Protein 6ELD (pdb70)

Organism: Homo sapiens (NCBI:txid9606)

Nearest PDB structures (foldseek):
  6eld-assembly1_A  TM=1.009E+00  e=5.849E-22  Homo sapiens
  2cpd-assembly1_A  TM=8.819E-01  e=1.567E-05  Homo sapiens
  8w2o-assembly1_F  TM=7.682E-01  e=6.681E-06  Saccharomyces cerevisiae S288C
  6n7r-assembly1_F  TM=7.453E-01  e=8.684E-06  Saccharomyces cerevisiae S288C
  7oqe-assembly1_F  TM=7.684E-01  e=6.207E-05  Saccharomyces cerevisiae

Foldseek 3Di:
DPPAFFKKKKWFADPPDDQVLVQVLLVVQANWDDKDWDVPTIIIMTGGPDNVSLVLCQLQQQQEQLPNTGMHMDGPDDPVVPCPVVSVVSNVVSNVSSVVSVVVVVD

GO terms:
  GO:000568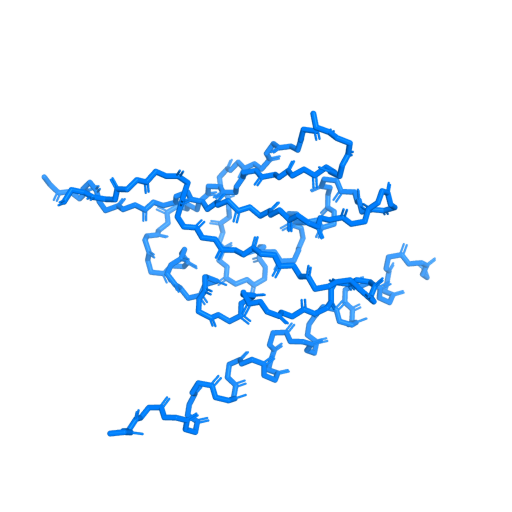5 U1 snRNP (C, IDA)
  GO:0005634 nucleus (C, EXP)
  GO:0005654 nucleoplasm (C, TAS)
  GO:0005515 protein binding (F, IPI)
  GO:0005654 nucleoplasm (C, IDA)
  GO:0015030 Cajal body (C, IDA)
  GO:0003727 single-stranded RNA binding (F, IDA)
  GO:0008270 zinc ion binding (F, IDA)
  GO:0000387 spliceosomal snRNP assembly (P, IDA)
  GO:0000398 mRNA splicing, via spliceosome (P, IDA)
  GO:0003723 RNA binding (F, HDA)
  GO:0042803 protein homodimerization activity (F, IPI)

Secondary structure (DSSP, 8-state):
------EEEEES--TT--HHHHHHHHHTTS-EEEEEE---S--EEEEESSHHHHHHHHHHHTT-BSSSSB-EEEESS-----SHHHHHHHHHHHHHHHHHHHHHHH-

InterPro domains:
  IPR000690 Matrin/U1-C, C2H2-type zinc finger [PS50171] (4-36)
  IPR003604 Matrin/U1-C-like, C2H2-type zinc finger [SM00451] (1-37)
  IPR013085 U1-C, C2H2-type zinc finger [PF06220] (1-38)
  IPR017340 U1 small nuclear ribonucleoprotein C [MF_03153] (1-154)
  IPR017340 U1 small nuclear ribonucleoprotein C [PIRSF037969] (1-156)
  IPR017340 U1 small nuclear ribonucleoprotein C [PTHR31148] (1-157)
  IPR036236 Zinc finger C2H2 superfamily [SSF57667] (1-59)

B-factor: mean 77.37, std 24.1, range [40.93, 165.93]

Solvent-accessible surface area: 6588 Å² total; per-residue (Å²): 232,83,125,92,30,58,47,0,65,0,0,64,1,24,117,106,9,61,76,67,6,0,72,98,0,0,47,100,47,5,75,25,130,85,10,64,40,104,104,129,57,16,66,0,74,0,52,1,85,79,51,169,24,0,38,36,0,36,40,7,0,63,26,34,58,6,59,78,61,114,2,69,3,76,52,36,111,129,62,167,139,146,72,80,199,139,60,55,131,30,50,121,89,2,48,54,35,0,76,112,19,20,62,70,90,136,119

Radius of gyration: 13.52 Å; Cα contacts (8 Å, |Δi|>4): 177; chains: 1; bounding box: 39×40×26 Å

Structure (mmCIF, N/CA/C/O backbone):
data_6ELD
#
_entry.id   6ELD
#
_cell.length_a   71.110
_cell.length_b   71.110
_cell.length_c   60.680
_cell.angle_alpha   90.000
_cell.angle_beta   90.000
_cell.angle_gamma   120.000
#
_symmetry.space_group_name_H-M   'P 64'
#
loop_
_entity.id
_entity.type
_entity.pdbx_description
1 polymer 'Nucleolysin TIA-1 isoform p40,U1 small nuclear ribonucleoprotein C'
2 water water
#
loop_
_atom_site.group_PDB
_atom_site.id
_atom_site.type_symbol
_atom_site.label_atom_id
_atom_site.label_alt_id
_atom_site.label_comp_id
_atom_site.label_asym_id
_atom_site.label_entity_id
_atom_site.label_seq_id
_atom_site.pdbx_PDB_ins_code
_atom_site.Cartn_x
_atom_site.Cartn_y
_atom_site.Cartn_z
_atom_site.occupancy
_atom_site.B_iso_or_equiv
_atom_site.auth_seq_id
_atom_site.auth_comp_id
_atom_site.auth_asym_id
_atom_site.auth_atom_id
_atom_site.pdbx_PDB_model_num
ATOM 1 N N . GLU A 1 4 ? 11.703 54.773 0.119 1.00 148.55 2 GLU A N 1
ATOM 2 C CA . GLU A 1 4 ? 12.246 54.009 1.235 1.00 147.83 2 GLU A CA 1
ATOM 3 C C . GLU A 1 4 ? 12.253 52.517 0.904 1.00 141.69 2 GLU A C 1
ATOM 4 O O . GLU A 1 4 ? 12.949 52.080 -0.012 1.00 139.48 2 GLU A O 1
ATOM 10 N N . ASP A 1 5 ? 11.470 51.743 1.650 1.00 139.46 3 ASP A N 1
ATOM 11 C CA . ASP A 1 5 ? 11.365 50.299 1.469 1.00 131.39 3 ASP A CA 1
ATOM 12 C C . ASP A 1 5 ? 9.957 49.999 0.963 1.00 124.74 3 ASP A C 1
ATOM 13 O O . ASP A 1 5 ? 9.067 49.606 1.718 1.00 120.54 3 ASP A O 1
ATOM 18 N N . GLU A 1 6 ? 9.758 50.207 -0.338 1.00 117.58 4 GLU A N 1
ATOM 19 C CA . GLU A 1 6 ? 8.517 49.849 -1.008 1.00 102.75 4 GLU A CA 1
ATOM 20 C C . GLU A 1 6 ? 8.615 48.493 -1.697 1.00 89.64 4 GLU A C 1
ATOM 21 O O . GLU A 1 6 ? 7.899 48.241 -2.672 1.00 91.40 4 GLU A O 1
ATOM 24 N N . MET A 1 7 ? 9.497 47.621 -1.211 1.00 77.58 5 MET A N 1
ATOM 25 C CA . MET A 1 7 ? 9.668 46.307 -1.805 1.00 66.92 5 MET A CA 1
ATOM 26 C C . MET A 1 7 ? 8.374 45.503 -1.684 1.00 75.83 5 MET A C 1
ATOM 27 O O . MET A 1 7 ? 7.605 45.686 -0.734 1.00 79.81 5 MET A O 1
ATOM 32 N N . PRO A 1 8 ? 8.103 44.611 -2.636 1.00 62.38 6 PRO A N 1
ATOM 33 C CA . PRO A 1 8 ? 6.856 43.840 -2.582 1.00 54.60 6 PRO A CA 1
ATOM 34 C C . PRO A 1 8 ? 6.854 42.859 -1.420 1.00 55.15 6 PRO A C 1
ATOM 35 O O . PRO A 1 8 ? 7.865 42.222 -1.115 1.00 51.96 6 PRO A O 1
ATOM 39 N N . LYS A 1 9 ? 5.696 42.751 -0.762 1.00 51.08 7 LYS A N 1
ATOM 40 C CA . LYS A 1 9 ? 5.524 41.847 0.364 1.00 56.26 7 LYS A CA 1
ATOM 41 C C . LYS A 1 9 ? 4.312 40.936 0.223 1.00 59.41 7 LYS A C 1
ATOM 42 O O . LYS A 1 9 ? 4.091 40.091 1.098 1.00 59.71 7 LYS A O 1
ATOM 48 N N . THR A 1 10 ? 3.527 41.077 -0.841 1.00 49.67 8 THR A N 1
ATOM 49 C CA . THR A 1 10 ? 2.296 40.324 -1.028 1.00 52.05 8 THR A CA 1
ATOM 50 C C . THR A 1 10 ? 2.461 39.327 -2.168 1.00 59.79 8 THR A C 1
ATOM 51 O O . THR A 1 10 ? 3.105 39.626 -3.179 1.00 63.42 8 THR A O 1
ATOM 55 N N . LEU A 1 11 ? 1.875 38.143 -2.001 1.00 52.38 9 LEU A N 1
ATOM 56 C CA . LEU A 1 11 ? 1.996 37.061 -2.966 1.00 53.66 9 LEU A CA 1
ATOM 57 C C . LEU A 1 11 ? 0.622 36.601 -3.434 1.00 57.98 9 LEU A C 1
ATOM 58 O O . LEU A 1 11 ? -0.362 36.659 -2.689 1.00 59.53 9 LEU A O 1
ATOM 63 N N . TYR A 1 12 ? 0.569 36.143 -4.683 1.00 61.57 10 TYR A N 1
ATOM 64 C CA . TYR A 1 12 ? -0.601 35.463 -5.220 1.00 44.63 10 TYR A CA 1
ATOM 65 C C . TYR A 1 12 ? -0.407 33.960 -5.070 1.00 47.81 10 TYR A C 1
ATOM 66 O O . TYR A 1 12 ? 0.648 33.428 -5.427 1.00 51.21 10 TYR A O 1
ATOM 75 N N . VAL A 1 13 ? -1.420 33.280 -4.536 1.00 54.97 11 VAL A N 1
ATOM 76 C CA . VAL A 1 13 ? -1.366 31.838 -4.287 1.00 55.78 11 VAL A CA 1
ATOM 77 C C . VAL A 1 13 ? -2.620 31.241 -4.921 1.00 63.88 11 VAL A C 1
ATOM 78 O O . VAL A 1 13 ? -3.689 31.196 -4.302 1.00 66.42 11 VAL A O 1
ATOM 82 N N . GLY A 1 14 ? -2.493 30.772 -6.160 1.00 62.05 12 GLY A N 1
ATOM 83 C CA . GLY A 1 14 ? -3.608 30.240 -6.907 1.00 56.26 12 GLY A CA 1
ATOM 84 C C . GLY A 1 14 ? -3.514 28.742 -7.154 1.00 59.20 12 GLY A C 1
ATOM 85 O O . GLY A 1 14 ? -2.581 28.055 -6.737 1.00 71.99 12 GLY A O 1
ATOM 86 N N . ASN A 1 15 ? -4.534 28.252 -7.865 1.00 65.75 13 ASN A N 1
ATOM 87 C CA . ASN A 1 15 ? -4.687 26.837 -8.195 1.00 70.97 13 ASN A CA 1
ATOM 88 C C . ASN A 1 15 ? -4.769 25.978 -6.931 1.00 76.19 13 ASN A C 1
ATOM 89 O O . ASN A 1 15 ? -4.169 24.906 -6.841 1.00 76.17 13 ASN A O 1
ATOM 94 N N . LEU A 1 16 ? -5.536 26.449 -5.950 1.00 78.61 14 LEU A N 1
ATOM 95 C CA . LEU A 1 16 ? -5.757 25.718 -4.712 1.00 79.11 14 LEU A CA 1
ATOM 96 C C . LEU A 1 16 ? -6.913 24.738 -4.865 1.00 87.06 14 LEU A C 1
ATOM 97 O O . LEU A 1 16 ? -7.842 24.954 -5.648 1.00 87.55 14 LEU A O 1
ATOM 102 N N . SER A 1 17 ? -6.841 23.648 -4.109 1.00 90.33 15 SER A N 1
ATOM 103 C CA . SER A 1 17 ? -7.940 22.699 -4.053 1.00 92.94 15 SER A CA 1
ATOM 104 C C . SER A 1 17 ? -9.092 23.286 -3.247 1.00 87.78 15 SER A C 1
ATOM 105 O O . SER A 1 17 ? -8.891 24.097 -2.339 1.00 83.11 15 SER A O 1
ATOM 108 N N . ARG A 1 18 ? -10.313 22.877 -3.595 1.00 94.65 16 ARG A N 1
ATOM 109 C CA . ARG A 1 18 ? -11.478 23.365 -2.869 1.00 99.96 16 ARG A CA 1
ATOM 110 C C . ARG A 1 18 ? -11.524 22.868 -1.431 1.00 98.85 16 ARG A C 1
ATOM 111 O O . ARG A 1 18 ? -12.310 23.397 -0.638 1.00 102.91 16 ARG A O 1
ATOM 115 N N . ASP A 1 19 ? -10.710 21.877 -1.075 1.00 99.17 17 ASP A N 1
ATOM 116 C CA . ASP A 1 19 ? -10.586 21.433 0.305 1.00 107.47 17 ASP A CA 1
ATOM 117 C C . ASP A 1 19 ? -9.500 22.181 1.068 1.00 99.67 17 ASP A C 1
ATOM 118 O O . ASP A 1 19 ? -9.218 21.829 2.217 1.00 108.22 17 ASP A O 1
ATOM 123 N N . VAL A 1 20 ? -8.888 23.193 0.461 1.00 87.77 18 VAL A N 1
ATOM 124 C CA . VAL A 1 20 ? -7.869 23.993 1.132 1.00 80.45 18 VAL A CA 1
ATOM 125 C C . VAL A 1 20 ? -8.551 25.090 1.938 1.00 87.29 18 VAL A C 1
ATOM 126 O O . VAL A 1 20 ? -9.430 25.798 1.430 1.00 94.86 18 VAL A O 1
ATOM 130 N N . THR A 1 21 ? -8.149 25.233 3.196 1.00 91.14 19 THR A N 1
ATOM 131 C CA . THR A 1 21 ? -8.697 26.240 4.090 1.00 95.05 19 THR A CA 1
ATOM 132 C C . THR A 1 21 ? -7.790 27.465 4.116 1.00 90.12 19 THR A C 1
ATOM 133 O O . THR A 1 21 ? -6.575 27.366 3.925 1.00 85.04 19 THR A O 1
ATOM 137 N N . GLU A 1 22 ? -8.402 28.633 4.337 1.00 72.89 20 GLU A N 1
ATOM 138 C CA . GLU A 1 22 ? -7.629 29.860 4.499 1.00 66.16 20 GLU A CA 1
ATOM 139 C C . GLU A 1 22 ? -6.645 29.749 5.656 1.00 72.06 20 GLU A C 1
ATOM 140 O O . GLU A 1 22 ? -5.554 30.329 5.602 1.00 76.16 20 GLU A O 1
ATOM 146 N N . ALA A 1 23 ? -7.007 29.007 6.706 1.00 61.24 21 ALA A N 1
ATOM 147 C CA . ALA A 1 23 ? -6.096 28.817 7.830 1.00 66.76 21 ALA A CA 1
ATOM 148 C C . ALA A 1 23 ? -4.948 27.883 7.472 1.00 75.84 21 ALA A C 1
ATOM 149 O O . ALA A 1 23 ? -3.842 28.032 8.006 1.00 72.47 21 ALA A O 1
ATOM 151 N N . LEU A 1 24 ? -5.186 26.917 6.581 1.00 81.91 22 LEU A N 1
ATOM 152 C CA . LEU A 1 24 ? -4.113 26.021 6.161 1.00 81.26 22 LEU A CA 1
ATOM 153 C C . LEU A 1 24 ? -3.057 26.767 5.354 1.00 76.90 22 LEU A C 1
ATOM 154 O O . LEU A 1 24 ? -1.856 26.524 5.518 1.00 82.24 22 LEU A O 1
ATOM 159 N N . ILE A 1 25 ? -3.488 27.676 4.476 1.00 65.92 23 ILE A N 1
ATOM 160 C CA . ILE A 1 25 ? -2.540 28.490 3.718 1.00 71.53 23 ILE A CA 1
ATOM 161 C C . ILE A 1 25 ? -1.739 29.377 4.661 1.00 66.58 23 ILE A C 1
ATOM 162 O O . ILE A 1 25 ? -0.514 29.502 4.539 1.00 65.80 23 ILE A O 1
ATOM 167 N N . LEU A 1 26 ? -2.422 30.005 5.621 1.00 66.25 24 LEU A N 1
ATOM 168 C CA . LEU A 1 26 ? -1.735 30.866 6.576 1.00 62.31 24 LEU A CA 1
ATOM 169 C C . LEU A 1 26 ? -0.734 30.078 7.409 1.00 63.23 24 LEU A C 1
ATOM 170 O O . LEU A 1 26 ? 0.386 30.544 7.650 1.00 79.43 24 LEU A O 1
ATOM 175 N N . GLN A 1 27 ? -1.114 28.876 7.850 1.00 66.29 25 GLN A N 1
ATOM 176 C CA . GLN A 1 27 ? -0.201 28.060 8.643 1.00 71.60 25 GLN A CA 1
ATOM 177 C C . GLN A 1 27 ? 1.010 27.615 7.831 1.00 76.71 25 GLN A C 1
ATOM 178 O O . GLN A 1 27 ? 2.107 27.478 8.385 1.00 74.08 25 GLN A O 1
ATOM 184 N N . LEU A 1 28 ? 0.835 27.391 6.527 1.00 69.84 26 LEU A N 1
ATOM 185 C CA . LEU A 1 28 ? 1.957 26.989 5.684 1.00 71.02 26 LEU A CA 1
ATOM 186 C C . LEU A 1 28 ? 2.960 28.124 5.523 1.00 70.53 26 LEU A C 1
ATOM 187 O O . LEU A 1 28 ? 4.155 27.951 5.788 1.00 71.14 26 LEU A O 1
ATOM 192 N N . PHE A 1 29 ? 2.491 29.294 5.085 1.00 60.46 27 PHE A N 1
ATOM 193 C CA . PHE A 1 29 ? 3.394 30.406 4.815 1.00 65.79 27 PHE A CA 1
ATOM 194 C C . PHE A 1 29 ? 3.920 31.058 6.087 1.00 69.05 27 PHE A C 1
ATOM 195 O O . PHE A 1 29 ? 4.950 31.738 6.035 1.00 65.96 27 PHE A O 1
ATOM 203 N N . SER A 1 30 ? 3.245 30.869 7.224 1.00 63.93 28 SER A N 1
ATOM 204 C CA . SER A 1 30 ? 3.769 31.384 8.484 1.00 67.99 28 SER A CA 1
ATOM 205 C C . SER A 1 30 ? 5.008 30.630 8.943 1.00 67.29 28 SER A C 1
ATOM 206 O O . SER A 1 30 ? 5.770 31.155 9.762 1.00 66.97 28 SER A O 1
ATOM 209 N N . GLN A 1 31 ? 5.224 29.4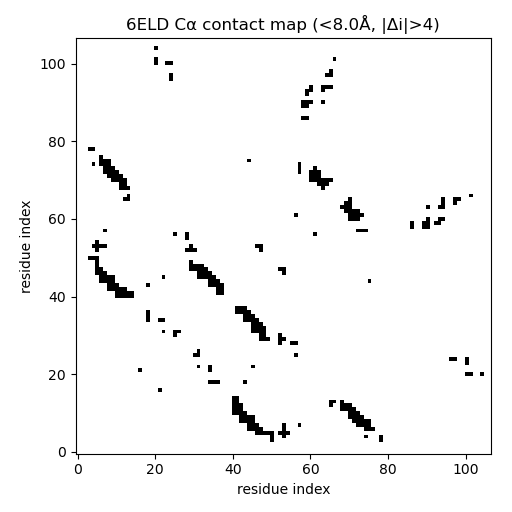14 8.443 1.00 58.71 29 GLN A N 1
ATOM 210 C CA . GLN A 1 31 ? 6.430 28.659 8.755 1.00 65.44 29 GLN A CA 1
ATOM 211 C C . GLN A 1 31 ? 7.634 29.114 7.941 1.00 66.72 29 GLN A C 1
ATOM 212 O O . GLN A 1 31 ? 8.738 28.600 8.157 1.00 78.84 29 GLN A O 1
ATOM 218 N N . ILE A 1 32 ? 7.449 30.049 7.015 1.00 60.24 30 ILE A N 1
ATOM 219 C CA . ILE A 1 32 ? 8.553 30.677 6.304 1.00 60.06 30 ILE A CA 1
ATOM 220 C C . ILE A 1 32 ? 8.863 32.057 6.869 1.00 67.24 30 ILE A C 1
ATOM 221 O O . ILE A 1 32 ? 10.028 32.431 7.004 1.00 76.78 30 ILE A O 1
ATOM 226 N N . GLY A 1 33 ? 7.825 32.818 7.209 1.00 60.57 31 GLY A N 1
ATOM 227 C CA . GLY A 1 33 ? 7.981 34.121 7.807 1.00 55.60 31 GLY A CA 1
ATOM 228 C C . GLY A 1 33 ? 6.678 34.612 8.404 1.00 64.60 31 GLY A C 1
ATOM 229 O O . GLY A 1 33 ? 5.592 34.149 8.042 1.00 53.84 31 GLY A O 1
ATOM 230 N N . PRO A 1 34 ? 6.761 35.555 9.341 1.00 63.17 32 PRO A N 1
ATOM 231 C CA . PRO A 1 34 ? 5.538 36.088 9.957 1.00 58.27 32 PRO A CA 1
ATOM 232 C C . PRO A 1 34 ? 4.677 36.813 8.932 1.00 61.53 32 PRO A C 1
ATOM 233 O O . PRO A 1 34 ? 5.146 37.701 8.216 1.00 64.97 32 PRO A O 1
ATOM 237 N N . CYS A 1 35 ? 3.408 36.420 8.863 1.00 59.37 33 CYS A N 1
ATOM 238 C CA . CYS A 1 35 ? 2.468 36.971 7.898 1.00 59.29 33 CYS A CA 1
ATOM 239 C C . CYS A 1 35 ? 1.569 38.004 8.564 1.00 59.55 33 CYS A C 1
ATOM 240 O O . CYS A 1 35 ? 1.158 37.838 9.716 1.00 79.81 33 CYS A O 1
ATOM 243 N N . LYS A 1 36 ? 1.265 39.071 7.826 1.00 65.56 34 LYS A N 1
ATOM 244 C CA . LYS A 1 36 ? 0.403 40.132 8.330 1.00 71.27 34 LYS A CA 1
ATOM 245 C C . LYS A 1 36 ? -1.058 39.933 7.948 1.00 68.04 34 LYS A C 1
ATOM 246 O O . LYS A 1 36 ? -1.948 40.326 8.710 1.00 66.57 34 LYS A O 1
ATOM 252 N N . ASN A 1 37 ? -1.327 39.329 6.793 1.00 67.92 35 ASN A N 1
ATOM 253 C CA . ASN A 1 37 ? -2.699 39.103 6.362 1.00 69.17 35 ASN A CA 1
ATOM 254 C C . ASN A 1 37 ? -2.722 37.944 5.377 1.00 72.45 35 ASN A C 1
ATOM 255 O O . ASN A 1 37 ? -1.714 37.622 4.742 1.00 74.48 35 ASN A O 1
ATOM 260 N N . CYS A 1 38 ? -3.897 37.321 5.259 1.00 65.03 36 CYS A N 1
ATOM 261 C CA . CYS A 1 38 ? -4.072 36.177 4.366 1.00 58.56 36 CYS A CA 1
ATOM 262 C C . CYS A 1 38 ? -5.569 36.041 4.085 1.00 64.52 36 CYS A C 1
ATOM 263 O O . CYS A 1 38 ? -6.299 35.456 4.890 1.00 82.85 36 CYS A O 1
ATOM 266 N N . LYS A 1 39 ? -6.008 36.583 2.952 1.00 65.82 37 LYS A N 1
ATOM 267 C CA . LYS A 1 39 ? -7.410 36.565 2.556 1.00 75.99 37 LYS A CA 1
ATOM 268 C C . LYS A 1 39 ? -7.598 35.612 1.384 1.00 74.80 37 LYS A C 1
ATOM 269 O O . LYS A 1 39 ? -6.901 35.722 0.370 1.00 66.17 37 LYS A O 1
ATOM 272 N N . MET A 1 40 ? -8.542 34.686 1.524 1.00 79.63 38 MET A N 1
ATOM 273 C CA . MET A 1 40 ? -8.825 33.681 0.510 1.00 79.60 38 MET A CA 1
ATOM 274 C C . MET A 1 40 ? -10.122 34.025 -0.210 1.00 82.46 38 MET A C 1
ATOM 275 O O . MET A 1 40 ? -11.090 34.472 0.413 1.00 90.52 38 MET A O 1
ATOM 280 N N . ILE A 1 41 ? -10.135 33.814 -1.522 1.00 82.69 39 ILE A N 1
ATOM 281 C CA . ILE A 1 41 ? -11.296 34.143 -2.339 1.00 85.34 39 ILE A CA 1
ATOM 282 C C . ILE A 1 41 ? -12.049 32.877 -2.730 1.00 90.42 39 ILE A C 1
ATOM 283 O O . ILE A 1 41 ? -11.577 32.090 -3.551 1.00 86.23 39 ILE A O 1
ATOM 288 N N . GLY A 1 46 ? -14.020 33.207 -9.872 1.00 108.88 44 GLY A N 1
ATOM 289 C CA . GLY A 1 46 ? -13.138 32.090 -10.158 1.00 117.25 44 GLY A CA 1
ATOM 290 C C . GLY A 1 46 ? -13.516 30.826 -9.411 1.00 133.90 44 GLY A C 1
ATOM 291 O O . GLY A 1 46 ? -13.719 30.850 -8.196 1.00 130.88 44 GLY A O 1
ATOM 292 N N . ASN A 1 47 ? -13.614 29.716 -10.147 1.00 147.97 45 ASN A N 1
ATO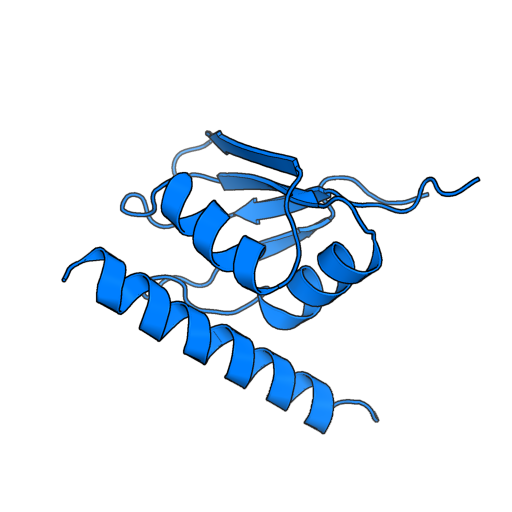M 293 C C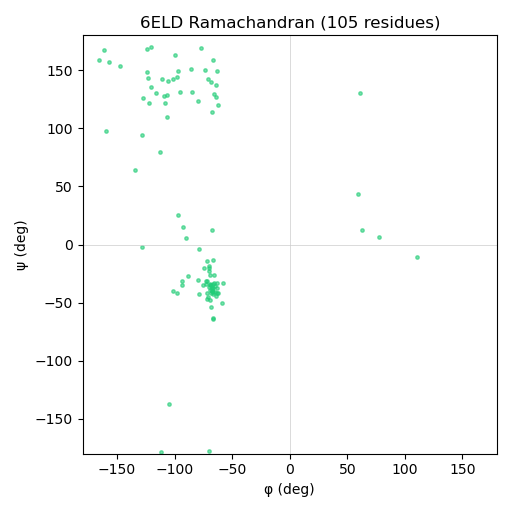A . ASN A 1 47 ? -13.962 28.440 -9.530 1.00 149.97 45 ASN A CA 1
ATOM 294 C C . ASN A 1 47 ? -12.860 27.968 -8.589 1.00 144.87 45 ASN A C 1
ATOM 295 O O . ASN A 1 47 ? -13.071 27.842 -7.377 1.00 155.49 45 ASN A O 1
ATOM 300 N N . ASP A 1 48 ? -11.678 27.697 -9.131 1.00 132.35 46 ASP A N 1
ATOM 301 C CA . ASP A 1 48 ? -10.538 27.317 -8.307 1.00 124.10 46 ASP A CA 1
ATOM 302 C C . ASP A 1 48 ? -10.185 28.458 -7.362 1.00 115.56 46 ASP A C 1
ATOM 303 O O . ASP A 1 48 ? -9.862 29.562 -7.828 1.00 113.56 46 ASP A O 1
ATOM 308 N N . PRO A 1 49 ? -10.231 28.249 -6.048 1.00 101.47 47 PRO A N 1
ATOM 309 C CA . PRO A 1 49 ? -9.997 29.358 -5.119 1.00 87.50 47 PRO A CA 1
ATOM 310 C C . PRO A 1 49 ? -8.540 29.792 -5.119 1.00 80.09 47 PRO A C 1
ATOM 311 O O . PRO A 1 49 ? -7.626 28.971 -5.222 1.00 75.56 47 PRO A O 1
ATOM 315 N N . TYR A 1 50 ? -8.334 31.102 -5.012 1.00 66.69 48 TYR A N 1
ATOM 316 C CA . TYR A 1 50 ? -7.007 31.685 -4.897 1.00 66.59 48 TYR A CA 1
ATOM 317 C C . TYR A 1 50 ? -6.949 32.532 -3.633 1.00 65.50 48 TYR A C 1
ATOM 318 O O . TYR A 1 50 ? -7.970 32.822 -3.003 1.00 67.51 48 TYR A O 1
ATOM 327 N N . CYS A 1 51 ? -5.734 32.928 -3.260 1.00 55.85 49 CYS A N 1
ATOM 328 C CA . CYS A 1 51 ? -5.524 33.623 -2.000 1.00 66.09 49 CYS A CA 1
ATOM 329 C C . CYS A 1 51 ? -4.381 34.617 -2.142 1.00 56.29 49 CYS A C 1
ATOM 330 O O . CYS A 1 51 ? -3.487 34.446 -2.975 1.00 64.93 49 CYS A O 1
ATOM 333 N N . PHE A 1 52 ? -4.424 35.659 -1.314 1.00 62.65 50 PHE A N 1
ATOM 334 C CA . PHE A 1 52 ? -3.368 36.659 -1.233 1.00 57.21 50 PHE A CA 1
ATOM 335 C C . PHE A 1 52 ? -2.739 36.598 0.151 1.00 67.65 50 PHE A C 1
ATOM 336 O O . PHE A 1 52 ? -3.451 36.602 1.160 1.00 64.34 50 PHE A O 1
ATOM 344 N N . VAL A 1 53 ? -1.410 36.542 0.195 1.00 65.93 51 VAL A N 1
ATOM 345 C CA . VAL A 1 53 ? -0.661 36.422 1.441 1.00 54.58 51 VAL A CA 1
ATOM 346 C C . VAL A 1 53 ? 0.299 37.599 1.534 1.00 57.52 51 VAL A C 1
ATOM 347 O O . VAL A 1 53 ? 1.148 37.784 0.653 1.00 54.95 51 VAL A O 1
ATOM 351 N N . GLU A 1 54 ? 0.169 38.386 2.598 1.00 58.04 52 GLU A N 1
ATOM 352 C CA . GLU A 1 54 ? 1.023 39.541 2.838 1.00 61.37 52 GLU A CA 1
ATOM 353 C C . GLU A 1 54 ? 1.991 39.232 3.971 1.00 59.04 52 GLU A C 1
ATOM 354 O O . GLU A 1 54 ? 1.575 38.790 5.047 1.00 55.68 52 GLU A O 1
ATOM 360 N N . PHE A 1 55 ? 3.276 39.462 3.725 1.00 60.31 53 PHE A N 1
ATOM 361 C CA . PHE A 1 55 ? 4.315 39.288 4.728 1.00 59.06 53 PHE A CA 1
ATOM 362 C C . PHE A 1 55 ? 4.692 40.630 5.342 1.00 69.25 53 PHE A C 1
ATOM 363 O O . PHE A 1 55 ? 4.393 41.698 4.801 1.00 69.15 53 PHE A O 1
ATOM 371 N N . HIS A 1 56 ? 5.359 40.562 6.495 1.00 53.81 54 HIS A N 1
ATOM 372 C CA . HIS A 1 56 ? 5.906 41.768 7.104 1.00 57.43 54 HIS A CA 1
ATOM 373 C C . HIS A 1 56 ? 7.213 42.192 6.449 1.00 58.49 54 HIS A C 1
ATOM 374 O O . HIS A 1 56 ? 7.517 43.389 6.403 1.00 64.61 54 HIS A O 1
ATOM 381 N N . GLU A 1 57 ? 7.990 41.239 5.941 1.00 56.66 55 GLU A N 1
ATOM 382 C CA . GLU A 1 57 ? 9.311 41.504 5.391 1.00 60.54 55 GLU A CA 1
ATOM 383 C C . GLU A 1 57 ? 9.387 41.017 3.952 1.00 56.31 55 GLU A C 1
ATOM 384 O O . GLU A 1 57 ? 8.815 39.979 3.605 1.00 53.92 55 GLU A O 1
ATOM 390 N N . HIS A 1 58 ? 10.100 41.778 3.118 1.00 59.79 56 HIS A N 1
ATOM 391 C CA . HIS A 1 58 ? 10.265 41.396 1.720 1.00 55.30 56 HIS A CA 1
ATOM 392 C C . HIS A 1 58 ? 11.056 40.102 1.589 1.00 54.14 56 HIS A C 1
ATOM 393 O O . HIS A 1 58 ? 10.778 39.283 0.704 1.00 54.15 56 HIS A O 1
ATOM 400 N N . ARG A 1 59 ? 12.045 39.899 2.463 1.00 56.29 57 ARG A N 1
ATOM 401 C CA . ARG A 1 59 ? 12.880 38.707 2.375 1.00 57.31 57 ARG A CA 1
ATOM 402 C C . ARG A 1 59 ? 12.077 37.432 2.596 1.00 63.34 57 ARG A C 1
ATOM 403 O O . ARG A 1 59 ? 12.385 36.400 1.992 1.00 60.57 57 ARG A O 1
ATOM 411 N N . HIS A 1 60 ? 11.045 37.482 3.441 1.00 62.18 58 HIS A N 1
ATOM 412 C CA . HIS A 1 60 ? 10.221 36.302 3.665 1.00 58.53 58 HIS A CA 1
ATOM 413 C C . HIS A 1 60 ? 9.291 36.054 2.486 1.00 61.86 58 HIS A C 1
ATOM 414 O O . HIS A 1 60 ? 9.004 34.901 2.148 1.00 57.12 58 HIS A O 1
ATOM 421 N N . ALA A 1 61 ? 8.807 37.124 1.852 1.00 63.21 59 ALA A N 1
ATOM 422 C CA . ALA A 1 61 ? 7.943 36.963 0.687 1.00 52.03 59 ALA A CA 1
ATOM 423 C C . ALA A 1 61 ? 8.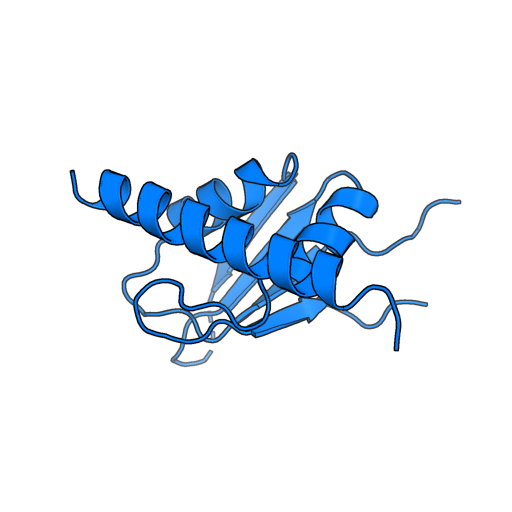724 36.444 -0.513 1.00 54.03 59 ALA A C 1
ATOM 424 O O . ALA A 1 61 ? 8.208 35.638 -1.296 1.00 45.21 59 ALA A O 1
ATOM 426 N N . ALA A 1 62 ? 9.972 36.890 -0.672 1.00 47.72 60 ALA A N 1
ATOM 427 C CA . ALA A 1 62 ? 10.785 36.429 -1.793 1.00 49.79 60 ALA A CA 1
ATOM 428 C C . ALA A 1 62 ? 11.174 34.965 -1.630 1.00 60.30 60 ALA A C 1
ATOM 429 O O . ALA A 1 62 ? 11.264 34.226 -2.618 1.00 64.94 60 ALA A O 1
ATOM 431 N N . ALA A 1 63 ? 11.408 34.527 -0.391 1.00 65.27 61 ALA A N 1
ATOM 432 C CA . ALA A 1 63 ? 11.773 33.134 -0.160 1.00 61.30 61 ALA A CA 1
ATOM 433 C C . ALA A 1 63 ? 10.584 32.208 -0.377 1.00 60.64 61 ALA A C 1
ATOM 434 O O . ALA A 1 63 ? 10.727 31.133 -0.973 1.00 55.68 61 ALA A O 1
ATOM 436 N N . ALA A 1 64 ? 9.401 32.606 0.100 1.00 46.76 62 ALA A N 1
ATOM 437 C CA . ALA A 1 64 ? 8.212 31.781 -0.088 1.00 51.80 62 ALA A CA 1
ATOM 438 C C . ALA A 1 64 ? 7.877 31.625 -1.565 1.00 50.29 62 ALA A C 1
ATOM 439 O O . ALA A 1 64 ? 7.445 30.553 -2.002 1.00 52.04 62 ALA A O 1
ATOM 441 N N . LEU A 1 65 ? 8.073 32.686 -2.351 1.00 49.60 63 LEU A N 1
ATOM 442 C CA . LEU A 1 65 ? 7.840 32.595 -3.789 1.00 51.01 63 LEU A CA 1
ATOM 443 C C . LEU A 1 65 ? 8.785 31.592 -4.439 1.00 53.79 63 LEU A C 1
ATOM 444 O O . LEU A 1 65 ? 8.371 30.804 -5.298 1.00 57.78 63 LEU A O 1
ATOM 449 N N . ALA A 1 66 ? 10.056 31.599 -4.033 1.00 57.86 64 ALA A N 1
ATOM 450 C CA . ALA A 1 66 ? 11.039 30.716 -4.650 1.00 59.93 64 ALA A CA 1
ATOM 451 C C . ALA A 1 66 ? 10.795 29.255 -4.299 1.00 55.12 64 ALA A C 1
ATOM 452 O O . ALA A 1 66 ? 11.041 28.371 -5.128 1.00 63.80 64 ALA A O 1
ATOM 454 N N . ALA A 1 67 ? 10.311 28.979 -3.089 1.00 53.85 65 ALA A N 1
ATOM 455 C CA . ALA A 1 67 ? 10.190 27.607 -2.616 1.00 65.94 65 ALA A CA 1
ATOM 456 C C . ALA A 1 67 ? 8.818 26.997 -2.869 1.00 68.39 65 ALA A C 1
ATOM 457 O O . ALA A 1 67 ? 8.726 25.794 -3.138 1.00 71.77 65 ALA A O 1
ATOM 459 N N . MET A 1 68 ? 7.750 27.792 -2.796 1.00 51.94 66 MET A N 1
ATOM 460 C CA . MET A 1 68 ? 6.399 27.246 -2.850 1.00 56.96 66 MET A CA 1
ATOM 461 C C . MET A 1 68 ? 5.850 27.119 -4.265 1.00 72.76 66 MET A C 1
ATOM 462 O O . MET A 1 68 ? 4.998 26.257 -4.512 1.00 86.05 66 MET A O 1
ATOM 467 N N . ASN A 1 69 ? 6.309 27.951 -5.199 1.00 61.57 67 ASN A N 1
ATOM 468 C CA . ASN A 1 69 ? 5.781 27.926 -6.560 1.00 59.90 67 ASN A CA 1
ATOM 469 C C . ASN A 1 69 ? 6.172 26.618 -7.237 1.00 63.68 67 ASN A C 1
ATOM 470 O O . ASN A 1 69 ? 7.355 26.364 -7.484 1.00 69.24 67 ASN A O 1
ATOM 475 N N . GLY A 1 70 ? 5.175 25.788 -7.543 1.00 58.12 68 GLY A N 1
ATOM 476 C CA . GLY A 1 70 ? 5.385 24.513 -8.198 1.00 51.05 68 GLY A CA 1
ATOM 477 C C . GLY A 1 70 ? 5.132 23.304 -7.324 1.00 64.17 68 GLY A C 1
ATOM 478 O O . GLY A 1 70 ? 5.083 22.184 -7.849 1.00 71.34 68 GLY A O 1
ATOM 479 N N . ARG A 1 71 ? 4.970 23.487 -6.017 1.00 65.29 69 ARG A N 1
ATOM 480 C CA . ARG A 1 71 ? 4.757 22.364 -5.119 1.00 66.41 69 ARG A CA 1
ATOM 481 C C . ARG A 1 71 ? 3.317 21.865 -5.214 1.00 67.08 69 ARG A C 1
ATOM 482 O O . ARG A 1 71 ? 2.443 22.500 -5.811 1.00 68.20 69 ARG A O 1
ATOM 490 N N . LYS A 1 72 ? 3.076 20.706 -4.608 1.00 58.18 70 LYS A N 1
ATOM 491 C CA . LYS A 1 72 ? 1.757 20.083 -4.569 1.00 56.99 70 LYS A CA 1
ATOM 492 C C . LYS A 1 72 ? 1.199 20.238 -3.160 1.00 77.68 70 LYS A C 1
ATOM 493 O O . LYS A 1 72 ? 1.689 19.603 -2.219 1.00 66.43 70 LYS A O 1
ATOM 496 N N . ILE A 1 73 ? 0.177 21.083 -3.015 1.00 80.75 71 ILE A N 1
ATOM 497 C CA . ILE A 1 73 ? -0.442 21.291 -1.708 1.00 88.40 71 ILE A CA 1
ATOM 498 C C . ILE A 1 73 ? -1.151 20.022 -1.252 1.00 108.38 71 ILE A C 1
ATOM 499 O O . ILE A 1 73 ? -0.777 19.405 -0.248 1.00 126.58 71 ILE A O 1
ATOM 504 N N . MET A 1 74 ? -2.186 19.614 -1.985 1.00 94.69 72 MET A N 1
ATOM 505 C CA . MET A 1 74 ? -2.890 18.359 -1.734 1.00 88.63 72 MET A CA 1
ATOM 506 C C . MET A 1 74 ? -3.105 17.635 -3.064 1.00 84.29 72 MET A C 1
ATOM 507 O O . MET A 1 74 ? -4.230 17.425 -3.517 1.00 80.95 72 MET A O 1
ATOM 512 N N . GLY A 1 75 ? -1.999 17.249 -3.695 1.00 83.90 73 GLY A N 1
ATOM 513 C CA . GLY A 1 75 ? -2.046 16.617 -4.997 1.00 90.86 73 GLY A CA 1
ATOM 514 C C . GLY A 1 75 ? -2.286 17.558 -6.154 1.00 90.94 73 GLY A C 1
ATOM 515 O O . GLY A 1 75 ? -2.460 17.091 -7.285 1.00 98.44 73 GLY A O 1
ATOM 516 N N . LYS A 1 76 ? -2.298 18.867 -5.911 1.00 84.52 74 LYS A N 1
ATOM 517 C CA . LYS A 1 76 ? -2.572 19.861 -6.938 1.00 81.66 74 LYS A CA 1
ATOM 518 C C . LYS A 1 76 ? -1.455 20.894 -6.936 1.00 78.89 74 LYS A C 1
ATOM 519 O O . LYS A 1 76 ? -1.149 21.478 -5.891 1.00 70.17 74 LYS A O 1
ATOM 525 N N . GLU A 1 77 ? -0.850 21.113 -8.101 1.00 71.10 75 GLU A N 1
ATOM 526 C CA . GLU A 1 77 ? 0.253 22.060 -8.209 1.00 68.34 75 GLU A CA 1
ATOM 527 C C . GLU A 1 77 ? -0.237 23.475 -7.926 1.00 60.63 75 GLU A C 1
ATOM 528 O O . GLU A 1 77 ? -1.235 23.924 -8.497 1.00 64.85 75 GLU A O 1
ATOM 534 N N . VAL A 1 78 ? 0.467 24.175 -7.041 1.00 53.04 76 VAL A N 1
ATOM 535 C CA . VAL A 1 78 ? 0.095 25.521 -6.621 1.00 54.75 76 VAL A CA 1
ATOM 536 C C . VAL A 1 78 ? 0.919 26.530 -7.408 1.00 63.45 76 VAL A C 1
ATOM 537 O O . VAL A 1 78 ? 2.089 26.283 -7.730 1.00 67.23 76 VAL A O 1
ATOM 541 N N . LYS A 1 79 ? 0.302 27.661 -7.741 1.00 62.00 77 LYS A N 1
ATOM 542 C CA . LYS A 1 79 ? 0.957 28.739 -8.469 1.00 60.91 77 LYS A CA 1
ATOM 543 C C . LYS A 1 79 ? 1.180 29.900 -7.510 1.00 64.35 77 LYS A C 1
ATOM 544 O O . LYS A 1 79 ? 0.224 30.416 -6.921 1.00 63.79 77 LYS A O 1
ATOM 548 N N . VAL A 1 80 ? 2.439 30.302 -7.349 1.00 64.47 78 VAL A N 1
ATOM 549 C CA . VAL A 1 80 ? 2.811 31.413 -6.483 1.00 56.95 78 VAL A CA 1
ATOM 550 C C . VAL A 1 80 ? 3.515 32.466 -7.326 1.00 62.19 78 VAL A C 1
ATOM 551 O O . VAL A 1 80 ? 4.364 32.139 -8.163 1.00 67.73 78 VAL A O 1
ATOM 555 N N . ASN A 1 81 ? 3.155 33.728 -7.108 1.00 57.28 79 ASN A N 1
ATOM 556 C CA . ASN A 1 81 ? 3.756 34.840 -7.832 1.00 60.77 79 ASN A CA 1
ATOM 557 C C . ASN A 1 81 ? 3.492 36.117 -7.047 1.00 58.12 79 ASN A C 1
ATOM 558 O O . ASN A 1 81 ? 2.688 36.137 -6.112 1.00 57.83 79 ASN A O 1
ATOM 563 N N . TRP A 1 82 ? 4.189 37.183 -7.431 1.00 53.71 80 TRP A N 1
ATOM 564 C CA . TRP A 1 82 ? 3.932 38.486 -6.832 1.00 45.11 80 TRP A CA 1
ATOM 565 C C . TRP A 1 82 ? 2.516 38.940 -7.163 1.00 55.01 80 TRP A C 1
ATOM 566 O O . TRP A 1 82 ? 2.047 38.789 -8.295 1.00 67.30 80 TRP A O 1
ATOM 577 N N . ALA A 1 83 ? 1.827 39.487 -6.157 1.00 61.85 81 ALA A N 1
ATOM 578 C CA . ALA A 1 83 ? 0.443 39.915 -6.346 1.00 62.48 81 ALA A CA 1
ATOM 579 C C . ALA A 1 83 ? 0.337 40.952 -7.458 1.00 58.82 81 ALA A C 1
ATOM 580 O O . ALA A 1 83 ? -0.485 40.821 -8.371 1.00 62.44 81 ALA A O 1
ATOM 582 N N . THR A 1 84 ? 1.163 41.990 -7.396 1.00 67.35 82 THR A N 1
ATOM 583 C CA . THR A 1 84 ? 1.282 42.971 -8.461 1.00 75.21 82 THR A CA 1
ATOM 584 C C . THR A 1 84 ? 2.720 42.996 -8.962 1.00 72.75 82 THR A C 1
ATOM 585 O O . THR A 1 84 ? 3.620 42.393 -8.372 1.00 83.94 82 THR A O 1
ATOM 589 N N . THR A 1 85 ? 2.931 43.698 -10.067 1.00 71.56 83 THR A N 1
ATOM 590 C CA . THR A 1 85 ? 4.265 43.803 -10.641 1.00 74.78 83 THR A CA 1
ATOM 591 C C . THR A 1 85 ? 5.074 44.842 -9.874 1.00 65.50 83 THR A C 1
ATOM 592 O O . THR A 1 85 ? 4.641 45.996 -9.773 1.00 77.77 83 THR A O 1
ATOM 596 N N . PRO A 1 86 ? 6.231 44.485 -9.323 1.00 64.41 84 PRO A N 1
ATOM 597 C CA . PRO A 1 86 ? 7.021 45.459 -8.563 1.00 70.19 84 PRO A CA 1
ATOM 598 C C . PRO A 1 86 ? 7.556 46.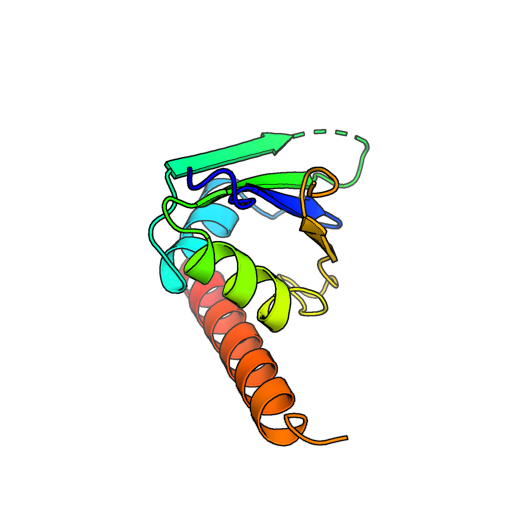568 -9.456 1.00 84.06 84 PRO A C 1
ATOM 599 O O . PRO A 1 86 ? 7.675 46.429 -10.676 1.00 89.74 84 PRO A O 1
ATOM 603 N N . SER A 1 87 ? 7.882 47.689 -8.819 1.00 92.57 85 SER A N 1
ATOM 604 C CA . SER A 1 87 ? 8.401 48.854 -9.525 1.00 107.28 85 SER A CA 1
ATOM 605 C C . SER A 1 87 ? 9.784 48.580 -10.108 1.00 104.89 85 SER A C 1
ATOM 606 O O . SER A 1 87 ? 9.963 48.570 -11.326 1.00 97.64 85 SER A O 1
ATOM 609 N N . ASN A 1 113 ? 24.680 28.951 -14.127 1.00 121.64 111 ASN A N 1
ATOM 610 C CA . ASN A 1 113 ? 23.692 27.932 -13.792 1.00 114.29 111 ASN A CA 1
ATOM 611 C C . ASN A 1 113 ? 23.789 27.536 -12.324 1.00 122.52 111 ASN A C 1
ATOM 612 O O . ASN A 1 113 ? 23.235 26.518 -11.909 1.00 122.58 111 ASN A O 1
ATOM 614 N N . VAL A 1 114 ? 24.492 28.351 -11.538 1.00 125.05 112 VAL A N 1
ATOM 615 C CA . VAL A 1 114 ? 24.663 28.095 -10.112 1.00 114.67 112 VAL A CA 1
ATOM 616 C C . VAL A 1 114 ? 23.337 28.312 -9.394 1.00 118.04 112 VAL A C 1
ATOM 617 O O . VAL A 1 114 ? 22.319 28.616 -10.026 1.00 126.19 112 VAL A O 1
ATOM 621 N N . LYS A 1 115 ? 23.345 28.153 -8.071 1.00 112.22 113 LYS A N 1
ATOM 622 C CA . LYS A 1 115 ? 22.163 28.230 -7.216 1.00 108.55 113 LYS A CA 1
ATOM 623 C C . LYS A 1 115 ? 21.134 27.152 -7.533 1.00 95.23 113 LYS A C 1
ATOM 624 O O . LYS A 1 115 ? 19.995 27.232 -7.059 1.00 92.77 113 LYS A O 1
ATOM 626 N N . ASP A 1 116 ? 21.505 26.140 -8.320 1.00 91.70 114 ASP A N 1
ATOM 627 C CA . ASP A 1 116 ? 20.557 25.091 -8.679 1.00 85.06 114 ASP A CA 1
ATOM 628 C C . ASP A 1 116 ? 20.379 24.087 -7.547 1.00 76.20 114 ASP A C 1
ATOM 629 O O . ASP A 1 116 ? 19.251 23.676 -7.252 1.00 60.90 114 ASP A O 1
ATOM 634 N N . TYR A 1 117 ? 21.476 23.682 -6.904 1.00 58.04 115 TYR A N 1
ATOM 635 C CA . TYR A 1 117 ? 21.372 22.741 -5.793 1.00 68.99 115 TYR A CA 1
ATOM 636 C C . TYR A 1 117 ? 20.691 23.379 -4.590 1.00 59.98 115 TYR A C 1
ATOM 637 O O . TYR A 1 117 ? 19.958 22.705 -3.856 1.00 54.54 115 TYR A O 1
ATOM 646 N N . TYR A 1 118 ? 20.920 24.675 -4.367 1.00 53.99 116 TYR A N 1
ATOM 647 C CA . TYR A 1 118 ? 20.210 25.357 -3.291 1.00 51.74 116 TYR A CA 1
ATOM 648 C C . TYR A 1 118 ? 18.744 25.572 -3.642 1.00 56.67 116 TYR A C 1
ATOM 649 O O . TYR A 1 118 ? 17.888 25.576 -2.750 1.00 52.22 116 TYR A O 1
ATOM 658 N N . GLN A 1 119 ? 18.436 25.752 -4.929 1.00 55.17 117 GLN A N 1
ATOM 659 C CA . GLN A 1 119 ? 17.041 25.843 -5.346 1.00 55.22 117 GLN A CA 1
ATOM 660 C C . GLN A 1 119 ? 16.323 24.514 -5.147 1.00 58.70 117 GLN A C 1
ATOM 661 O O . GLN A 1 119 ? 15.171 24.485 -4.700 1.00 61.90 11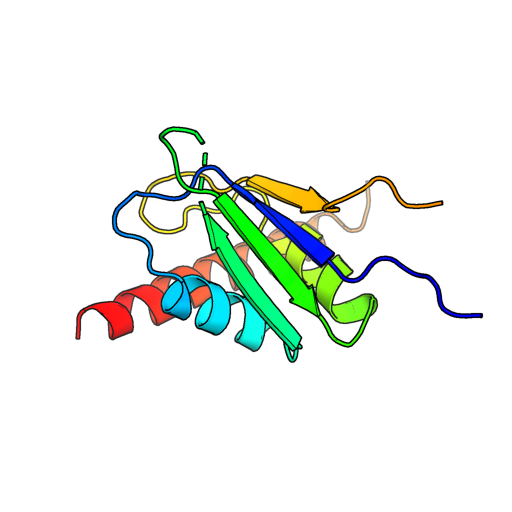7 GLN A O 1
ATOM 667 N N . LYS A 1 120 ? 16.989 23.403 -5.472 1.00 60.96 118 LYS A N 1
ATOM 668 C CA . LYS A 1 120 ? 16.382 22.093 -5.262 1.00 65.57 118 LYS A CA 1
ATOM 669 C C . LYS A 1 120 ? 16.195 21.803 -3.778 1.00 63.13 118 LYS A C 1
ATOM 670 O O . LYS A 1 120 ? 15.221 21.151 -3.386 1.00 62.93 118 LYS A O 1
ATOM 673 N N . TRP A 1 121 ? 17.113 22.285 -2.938 1.00 61.48 119 TRP A N 1
ATOM 674 C CA . TRP A 1 121 ? 16.978 22.069 -1.501 1.00 59.39 119 TRP A CA 1
ATOM 675 C C . TRP A 1 121 ? 15.785 22.830 -0.936 1.00 61.11 119 TRP A C 1
ATOM 676 O O . TRP A 1 121 ? 15.059 22.308 -0.083 1.00 59.33 119 TRP A O 1
ATOM 687 N N . MET A 1 122 ? 15.566 24.063 -1.402 1.00 59.23 120 MET A N 1
ATOM 688 C CA . MET A 1 122 ? 14.429 24.842 -0.920 1.00 59.85 120 MET A CA 1
ATOM 689 C C . MET A 1 122 ? 13.108 24.196 -1.316 1.00 61.54 120 MET A C 1
ATOM 690 O O . MET A 1 122 ? 12.161 24.161 -0.521 1.00 65.91 120 MET A O 1
ATOM 695 N N . GLU A 1 123 ? 13.024 23.681 -2.545 1.00 56.97 121 GLU A N 1
ATOM 696 C CA . GLU A 1 123 ? 11.793 23.040 -2.995 1.00 61.88 121 GLU A CA 1
ATOM 697 C C . GLU A 1 123 ? 11.525 21.754 -2.222 1.00 65.76 121 GLU A C 1
ATOM 698 O O . GLU A 1 123 ? 10.369 21.440 -1.912 1.00 63.35 121 GLU A O 1
ATOM 704 N N . GLU A 1 124 ? 12.578 20.999 -1.901 1.00 63.23 122 GLU A N 1
ATOM 705 C CA . GLU A 1 124 ? 12.401 19.788 -1.107 1.00 60.29 122 GLU A CA 1
ATOM 706 C C . GLU A 1 124 ? 11.972 20.119 0.316 1.00 63.84 122 GLU A C 1
ATOM 707 O O . GLU A 1 124 ? 11.149 19.407 0.904 1.00 64.68 122 GLU A O 1
ATOM 713 N N . GLN A 1 125 ? 12.518 21.196 0.886 1.00 59.72 123 GLN A N 1
ATOM 714 C CA . GLN A 1 125 ? 12.083 21.629 2.210 1.00 62.20 123 GLN A CA 1
ATOM 715 C C . GLN A 1 125 ? 10.649 22.143 2.177 1.00 73.24 123 GLN A C 1
ATOM 716 O O . GLN A 1 125 ? 9.881 21.917 3.119 1.00 80.42 123 GLN A O 1
ATOM 722 N N . ALA A 1 126 ? 10.273 22.836 1.100 1.00 67.64 124 ALA A N 1
ATOM 723 C CA . ALA A 1 126 ? 8.913 23.354 0.992 1.00 58.48 124 ALA A CA 1
ATOM 724 C C . ALA A 1 126 ? 7.899 22.224 0.874 1.00 63.35 124 ALA A C 1
ATOM 725 O O . ALA A 1 126 ? 6.838 22.267 1.507 1.00 53.77 124 ALA A O 1
ATOM 727 N N . GLN A 1 127 ? 8.209 21.202 0.073 1.00 63.44 125 GLN A N 1
ATOM 728 C CA . GLN A 1 127 ? 7.288 20.081 -0.078 1.00 58.85 125 GLN A CA 1
ATOM 729 C C . GLN A 1 127 ? 7.198 19.253 1.198 1.00 64.66 125 GLN A C 1
ATOM 730 O O . GLN A 1 127 ? 6.171 18.612 1.447 1.00 66.70 125 GLN A O 1
ATOM 736 N N . SER A 1 128 ? 8.251 19.259 2.018 1.00 71.69 126 SER A N 1
ATOM 737 C CA . SER A 1 128 ? 8.231 18.482 3.253 1.00 77.36 126 SER A CA 1
ATOM 738 C C . SER A 1 128 ? 7.296 19.108 4.281 1.00 83.14 126 SER A C 1
ATOM 739 O O . SER A 1 128 ? 6.481 18.411 4.898 1.00 87.11 126 SER A O 1
ATOM 742 N N . LEU A 1 129 ? 7.397 20.425 4.480 1.00 72.37 127 LEU A N 1
ATOM 743 C CA . LEU A 1 129 ? 6.534 21.092 5.447 1.00 63.92 127 LEU A CA 1
ATOM 744 C C . LEU A 1 129 ? 5.086 21.149 4.981 1.00 71.28 127 LEU A C 1
ATOM 745 O O . LEU A 1 129 ? 4.187 21.290 5.816 1.00 82.54 127 LEU A O 1
ATOM 750 N N . ILE A 1 130 ? 4.839 21.045 3.674 1.00 66.99 128 ILE A N 1
ATOM 751 C CA . ILE A 1 130 ? 3.468 20.941 3.186 1.00 72.49 128 ILE A CA 1
ATOM 752 C C . ILE A 1 130 ? 2.860 19.606 3.595 1.00 77.44 128 ILE A C 1
ATOM 753 O O . ILE A 1 130 ? 1.700 19.538 4.018 1.00 76.33 128 ILE A O 1
ATOM 758 N N . ASP A 1 131 ? 3.637 18.526 3.488 1.00 75.03 129 ASP A N 1
ATOM 759 C CA . ASP A 1 131 ? 3.120 17.206 3.833 1.00 77.82 129 ASP A CA 1
ATOM 760 C C . ASP A 1 131 ? 2.890 17.074 5.333 1.00 82.56 129 ASP A C 1
ATOM 761 O O . ASP A 1 131 ? 1.897 16.476 5.762 1.00 83.44 129 ASP A O 1
ATOM 766 N N . LYS A 1 132 ? 3.794 17.626 6.146 1.00 86.66 130 LYS A N 1
ATOM 767 C CA . LYS A 1 132 ? 3.639 17.523 7.593 1.00 82.77 130 LYS A CA 1
ATOM 768 C C . LYS A 1 132 ? 2.522 18.422 8.108 1.00 86.46 130 LYS A C 1
ATOM 769 O O . LYS A 1 132 ? 1.836 18.062 9.071 1.00 100.39 130 LYS A O 1
ATOM 773 N N . THR A 1 133 ? 2.325 19.588 7.489 1.00 81.07 131 THR A N 1
ATOM 774 C CA . THR A 1 133 ? 1.244 20.472 7.913 1.00 82.10 131 THR A CA 1
ATOM 775 C C . THR A 1 133 ? -0.113 19.897 7.527 1.00 89.80 131 THR A C 1
ATOM 776 O O . THR A 1 133 ? -1.049 19.889 8.336 1.00 105.85 131 THR A O 1
ATOM 780 N N . THR A 1 134 ? -0.239 19.407 6.291 1.00 82.50 132 THR A N 1
ATOM 781 C CA . THR A 1 134 ? -1.484 18.777 5.868 1.00 87.91 132 THR A CA 1
ATOM 782 C C . THR A 1 134 ? -1.715 17.439 6.559 1.00 88.60 132 THR A C 1
ATOM 783 O O . THR A 1 134 ? -2.850 16.952 6.570 1.00 87.16 132 THR A O 1
ATOM 787 N N . ALA A 1 135 ? -0.670 16.834 7.128 1.00 85.38 133 ALA A N 1
ATOM 788 C CA . ALA A 1 135 ? -0.861 15.614 7.905 1.00 94.59 133 ALA A CA 1
ATOM 789 C C . ALA A 1 135 ? -1.596 15.908 9.206 1.00 96.36 133 ALA A C 1
ATOM 790 O O . ALA A 1 135 ? -2.560 15.218 9.555 1.00 107.59 133 ALA A O 1
ATOM 792 N N . ALA A 1 136 ? -1.155 16.935 9.936 1.00 96.62 134 ALA A N 1
ATOM 793 C CA . ALA A 1 136 ? -1.853 17.341 11.149 1.00 109.10 134 ALA A CA 1
ATOM 794 C C . ALA A 1 136 ? -3.180 18.022 10.844 1.00 122.27 134 ALA A C 1
ATOM 795 O O . ALA A 1 136 ? -4.003 18.181 11.750 1.00 135.85 134 ALA A O 1
ATOM 797 N N . PHE A 1 137 ? -3.401 18.426 9.590 1.00 117.90 135 PHE A N 1
ATOM 798 C CA . PHE A 1 137 ? -4.676 19.023 9.205 1.00 116.46 135 PHE A CA 1
ATOM 799 C C . PH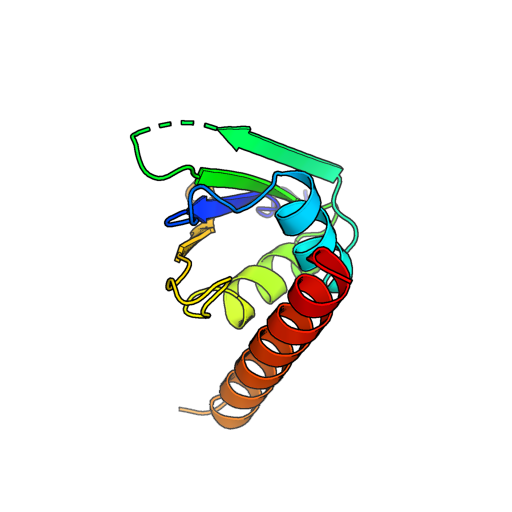E A 1 137 ? -5.821 18.024 9.312 1.00 119.93 135 PHE A C 1
ATOM 800 O O . PHE A 1 137 ? -6.974 18.428 9.502 1.00 131.77 135 PHE A O 1
ATOM 808 N N . GLN A 1 138 ? -5.529 16.729 9.195 1.00 121.98 136 GLN A N 1
ATOM 809 C CA . GLN A 1 138 ? -6.524 15.679 9.376 1.00 136.90 136 GLN A CA 1
ATOM 810 C C . GLN A 1 138 ? -6.486 15.059 10.765 1.00 141.59 136 GLN A C 1
ATOM 811 O O . GLN A 1 138 ? -7.542 14.807 11.355 1.00 151.68 136 GLN A O 1
ATOM 817 N N . GLN A 1 139 ? -5.295 14.806 11.300 1.00 132.36 137 GLN A N 1
ATOM 818 C CA . GLN A 1 139 ? -5.156 14.195 12.616 1.00 131.45 137 GLN A CA 1
ATOM 819 C C . GLN A 1 139 ? -5.589 15.153 13.720 1.00 136.27 137 GLN A C 1
ATOM 820 O O . GLN A 1 139 ? -5.640 16.366 13.519 1.00 135.57 137 GLN A O 1
#

Sequence (107 aa):
EDEMPKTLYVGNLSRDVTEALILQLFSQIGPCKNCKMIGNDPYCFVEFHEHRHAAAALAAMNGRKIMGKEVKVNWATTPSNVKDYYQKWMEEQAQSLIDKTTAAFQQ